Protein AF-A0A542ZPE5-F1 (afdb_monomer)

pLDDT: mean 78.66, std 12.39, range [52.03, 98.06]

Organism: NCBI:txid1753

Mean predicted aligned error: 10.78 Å

Foldseek 3Di:
DPPVVVVVVVVVVVVVVVVVVVVVVCLVVCPCCVVCVPVNVVVVQVVCVVVVNDDPDPVVVVVVD

Sequence (65 aa):
MGIGIGILVLLLALAASALVAGVVIMGMVGMGHEEHPRAAAWFTDAAQVLNGEGEPPARIAKLFN

Solvent-accessible surface area (backbone atoms only — not comparable to full-atom values): 3822 Å² total; per-residue (Å²): 122,68,66,67,54,52,52,51,51,50,52,51,52,50,52,51,49,51,52,54,52,49,54,53,50,35,55,74,73,48,60,60,41,86,82,38,52,70,61,49,51,52,52,51,52,50,49,28,38,75,72,68,55,60,81,62,57,74,73,60,49,63,75,80,109

Structure (mmCIF, N/CA/C/O backbone):
data_AF-A0A542ZPE5-F1
#
_entry.id   AF-A0A542ZPE5-F1
#
loop_
_atom_site.group_PDB
_atom_site.id
_atom_site.type_symbol
_atom_site.label_atom_id
_atom_site.label_alt_id
_atom_site.label_comp_id
_atom_site.label_asym_id
_atom_site.label_entity_id
_atom_site.label_seq_id
_atom_site.pdbx_PDB_ins_code
_atom_site.Cartn_x
_atom_site.Cartn_y
_atom_site.Cartn_z
_atom_site.occupancy
_atom_site.B_iso_or_equiv
_atom_site.auth_seq_id
_atom_site.auth_comp_id
_atom_site.auth_asym_id
_atom_site.auth_atom_id
_atom_site.pdbx_PDB_model_num
ATOM 1 N N . MET A 1 1 ? 22.169 -3.233 -25.563 1.00 61.97 1 MET A N 1
ATOM 2 C CA . MET A 1 1 ? 20.833 -2.654 -25.283 1.00 61.97 1 MET A CA 1
ATOM 3 C C . MET A 1 1 ? 20.064 -3.348 -24.150 1.00 61.97 1 MET A C 1
ATOM 5 O O . MET A 1 1 ? 19.268 -2.672 -23.523 1.00 61.97 1 MET A O 1
ATOM 9 N N . GLY A 1 2 ? 20.297 -4.630 -23.818 1.00 72.56 2 GLY A N 1
ATOM 10 C CA . GLY A 1 2 ? 19.502 -5.328 -22.783 1.00 72.56 2 GLY A CA 1
ATOM 11 C C . GLY A 1 2 ? 19.772 -4.936 -21.320 1.00 72.56 2 GLY A C 1
ATOM 12 O O . GLY A 1 2 ? 18.842 -4.878 -20.524 1.00 72.56 2 GLY A O 1
ATOM 13 N N . ILE A 1 3 ? 21.020 -4.611 -20.960 1.00 78.44 3 ILE A N 1
ATOM 14 C CA . ILE A 1 3 ? 21.405 -4.369 -19.553 1.00 78.44 3 ILE A CA 1
ATOM 15 C C . ILE A 1 3 ? 20.800 -3.063 -19.010 1.00 78.44 3 ILE A C 1
ATOM 17 O O . ILE A 1 3 ? 20.273 -3.042 -17.903 1.00 78.44 3 ILE A O 1
ATOM 21 N N . GLY A 1 4 ? 20.814 -1.983 -19.801 1.00 86.81 4 GLY A N 1
ATOM 22 C CA . GLY A 1 4 ? 20.275 -0.684 -19.373 1.00 86.81 4 GLY A CA 1
ATOM 23 C C . GLY A 1 4 ? 18.764 -0.706 -19.125 1.00 86.81 4 GLY A C 1
ATOM 24 O O . GLY A 1 4 ? 18.290 -0.109 -18.165 1.00 86.81 4 GLY A O 1
ATOM 25 N N . ILE A 1 5 ? 18.017 -1.456 -19.943 1.00 93.44 5 ILE A N 1
ATOM 26 C CA . ILE A 1 5 ? 16.569 -1.634 -19.766 1.00 93.44 5 ILE A CA 1
ATOM 27 C C . ILE A 1 5 ? 16.290 -2.456 -18.502 1.00 93.44 5 ILE A C 1
ATOM 29 O O . ILE A 1 5 ? 15.426 -2.082 -17.715 1.00 93.44 5 ILE A O 1
ATOM 33 N N . GLY A 1 6 ? 17.056 -3.527 -18.262 1.00 94.19 6 GLY A N 1
ATOM 34 C CA . GLY A 1 6 ? 16.919 -4.339 -17.048 1.00 94.19 6 GLY A CA 1
ATOM 35 C C . GLY A 1 6 ? 17.160 -3.541 -15.763 1.00 94.19 6 GLY A C 1
ATOM 36 O O . GLY A 1 6 ? 16.378 -3.642 -14.820 1.00 94.19 6 GLY A O 1
ATOM 37 N N . ILE A 1 7 ? 18.193 -2.692 -15.747 1.00 95.56 7 ILE A N 1
ATOM 38 C CA . ILE A 1 7 ? 18.486 -1.814 -14.604 1.00 95.56 7 ILE A CA 1
ATOM 39 C C . ILE A 1 7 ? 17.349 -0.811 -14.385 1.00 95.56 7 ILE A C 1
ATOM 41 O O . ILE A 1 7 ? 16.905 -0.633 -13.253 1.00 95.56 7 ILE A O 1
ATOM 45 N N . LEU A 1 8 ? 16.837 -0.190 -15.451 1.00 96.00 8 LEU A N 1
ATOM 46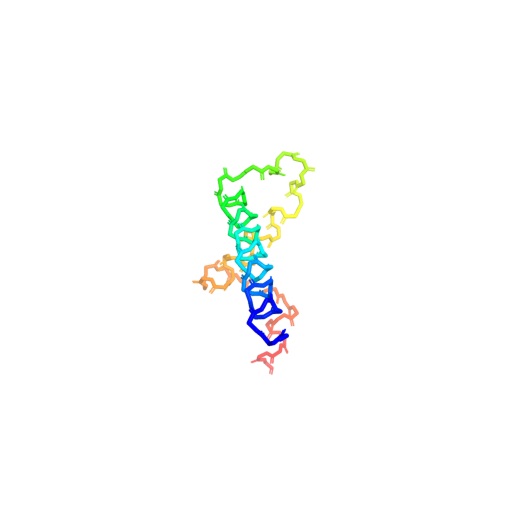 C CA . LEU A 1 8 ? 15.722 0.750 -15.344 1.00 96.00 8 LEU A CA 1
ATOM 47 C C . LEU A 1 8 ? 14.468 0.085 -14.756 1.00 96.00 8 LEU A C 1
ATOM 49 O O . LEU A 1 8 ? 13.851 0.639 -13.849 1.00 96.00 8 LEU A O 1
ATOM 53 N N . VAL A 1 9 ? 14.113 -1.113 -15.230 1.00 96.81 9 VAL A N 1
ATOM 54 C CA . VAL A 1 9 ? 12.956 -1.866 -14.718 1.00 96.81 9 VAL A CA 1
ATOM 55 C C . VAL A 1 9 ? 13.132 -2.211 -13.239 1.00 96.81 9 VAL A C 1
ATOM 57 O O . VAL A 1 9 ? 12.196 -2.032 -12.461 1.00 96.81 9 VAL A O 1
ATOM 60 N N . LEU A 1 10 ? 14.328 -2.644 -12.829 1.00 97.00 10 LEU A N 1
ATOM 61 C CA . LEU A 1 10 ? 14.628 -2.923 -11.424 1.00 97.00 10 LEU A CA 1
ATOM 62 C C . LEU A 1 10 ? 14.451 -1.675 -10.550 1.00 97.00 10 LEU A C 1
ATOM 64 O O . LEU A 1 10 ? 13.822 -1.747 -9.496 1.00 97.00 10 LEU A O 1
ATOM 68 N N . LEU A 1 11 ? 14.969 -0.526 -10.990 1.00 97.81 11 LEU A N 1
ATOM 69 C CA . LEU A 1 11 ? 14.840 0.730 -10.249 1.00 97.81 11 LEU A CA 1
ATOM 70 C C . LEU A 1 11 ? 13.377 1.166 -10.115 1.00 97.81 11 LEU A C 1
ATOM 72 O O . LEU A 1 11 ? 12.963 1.583 -9.035 1.00 97.81 11 LEU A O 1
ATOM 76 N N . LEU A 1 12 ? 12.581 1.020 -11.176 1.00 98.06 12 LEU A N 1
ATOM 77 C CA . LEU A 1 12 ? 11.147 1.315 -11.134 1.00 98.06 12 LEU A CA 1
ATOM 78 C C . LEU A 1 12 ? 10.399 0.380 -10.180 1.00 98.06 12 LEU A C 1
ATOM 80 O O . LEU A 1 12 ? 9.561 0.841 -9.406 1.00 98.06 12 LEU A O 1
ATOM 84 N N . ALA A 1 13 ? 10.725 -0.913 -10.188 1.00 97.56 13 ALA A N 1
ATOM 85 C CA . ALA A 1 13 ? 10.123 -1.877 -9.275 1.00 97.56 13 ALA A CA 1
ATOM 86 C C . ALA A 1 13 ? 10.473 -1.568 -7.809 1.00 97.56 13 ALA A C 1
ATOM 88 O O . ALA A 1 13 ? 9.600 -1.614 -6.941 1.00 97.56 13 ALA A O 1
ATOM 89 N N . LEU A 1 14 ? 11.728 -1.202 -7.531 1.00 98.06 14 LEU A N 1
ATOM 90 C CA . LEU A 1 14 ? 12.167 -0.797 -6.193 1.00 98.06 14 LEU A CA 1
ATOM 91 C C . LEU A 1 14 ? 11.470 0.486 -5.730 1.00 98.06 14 LEU A C 1
ATOM 93 O O . LEU A 1 14 ? 10.977 0.534 -4.605 1.00 98.06 14 LEU A O 1
ATOM 97 N N . ALA A 1 15 ? 11.370 1.493 -6.599 1.00 97.75 15 ALA A N 1
ATOM 98 C CA . ALA A 1 15 ? 10.661 2.733 -6.296 1.00 97.75 15 ALA A CA 1
ATOM 99 C C . ALA A 1 15 ? 9.174 2.481 -5.999 1.00 97.75 15 ALA A C 1
ATOM 101 O O . ALA A 1 15 ? 8.655 2.970 -4.997 1.00 97.75 15 ALA A O 1
ATOM 102 N N . ALA A 1 16 ? 8.500 1.666 -6.817 1.00 97.88 16 ALA A N 1
ATOM 103 C CA . ALA A 1 16 ? 7.109 1.282 -6.584 1.00 97.88 16 ALA A CA 1
ATOM 104 C C . ALA A 1 16 ? 6.941 0.536 -5.250 1.00 97.88 16 ALA A C 1
ATOM 106 O O . ALA A 1 16 ? 6.023 0.829 -4.486 1.00 97.88 16 ALA A O 1
ATOM 107 N N . SER A 1 17 ? 7.861 -0.377 -4.935 1.00 97.19 17 SER A N 1
ATOM 108 C CA . SER A 1 17 ? 7.840 -1.140 -3.682 1.00 97.19 17 SER A CA 1
ATOM 109 C C . SER A 1 17 ? 8.016 -0.233 -2.461 1.00 97.19 17 SER A C 1
ATOM 111 O O . SER A 1 17 ? 7.283 -0.364 -1.482 1.00 97.19 17 SER A O 1
ATOM 113 N N . 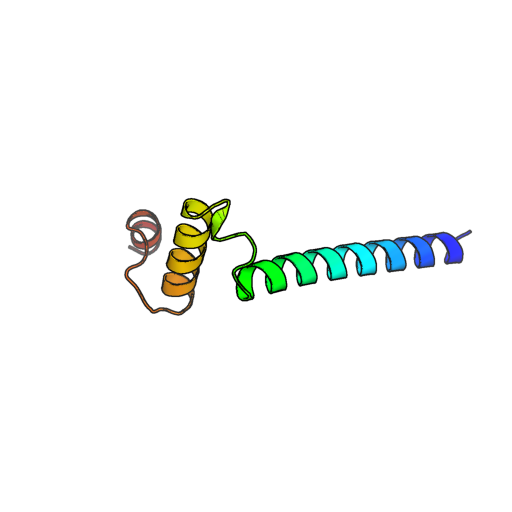ALA A 1 18 ? 8.943 0.726 -2.531 1.00 97.06 18 ALA A N 1
ATOM 114 C CA . ALA A 1 18 ? 9.168 1.706 -1.471 1.00 97.06 18 ALA A CA 1
ATOM 115 C C . ALA A 1 18 ? 7.947 2.615 -1.254 1.00 97.06 18 ALA A C 1
ATOM 117 O O . ALA A 1 18 ? 7.596 2.899 -0.109 1.00 97.06 18 ALA A O 1
ATOM 118 N N . LEU A 1 19 ? 7.265 3.025 -2.330 1.00 95.88 19 LEU A N 1
ATOM 119 C CA . LEU A 1 19 ? 6.027 3.806 -2.238 1.00 95.88 19 LEU A CA 1
ATOM 120 C C . LEU A 1 19 ? 4.914 3.023 -1.539 1.00 95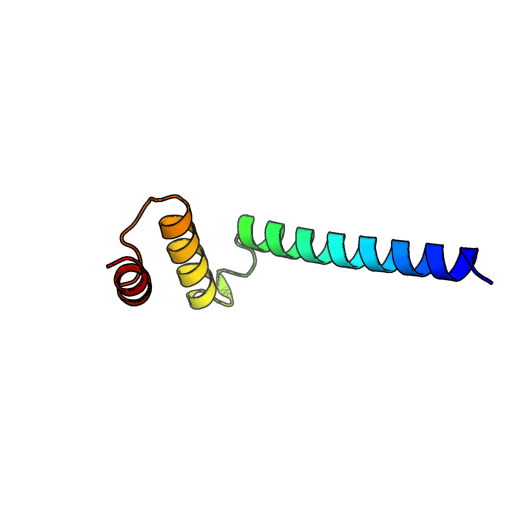.88 19 LEU A C 1
ATOM 122 O O . LEU A 1 19 ? 4.284 3.549 -0.624 1.00 95.88 19 LEU A O 1
ATOM 126 N N . VAL A 1 20 ? 4.701 1.760 -1.921 1.00 95.25 20 VAL A N 1
ATOM 127 C CA . VAL A 1 20 ? 3.694 0.900 -1.279 1.00 95.25 20 VAL A CA 1
ATOM 128 C C . VAL A 1 20 ? 4.014 0.712 0.204 1.00 95.25 20 VAL A C 1
ATOM 130 O O . VAL A 1 20 ? 3.136 0.901 1.044 1.00 95.25 20 VAL A O 1
ATOM 133 N N . ALA A 1 21 ? 5.271 0.411 0.543 1.00 92.25 21 ALA A N 1
ATOM 134 C CA . ALA A 1 21 ? 5.698 0.279 1.934 1.00 92.25 21 ALA A CA 1
ATOM 135 C C . ALA A 1 21 ? 5.471 1.577 2.729 1.00 92.25 21 ALA A C 1
ATOM 137 O O . ALA A 1 21 ? 4.956 1.529 3.845 1.00 92.25 21 ALA A O 1
ATOM 138 N N . GLY A 1 22 ? 5.789 2.734 2.140 1.00 90.38 22 GLY A N 1
ATOM 139 C CA . GLY A 1 22 ? 5.554 4.042 2.749 1.00 90.38 22 GLY A CA 1
ATOM 140 C C . GLY A 1 22 ? 4.079 4.294 3.061 1.00 90.38 22 GLY A C 1
ATOM 141 O O . GLY A 1 22 ? 3.758 4.690 4.178 1.00 90.38 22 GLY A O 1
ATOM 142 N N . VAL A 1 23 ? 3.177 4.001 2.119 1.00 85.81 23 VAL A N 1
ATOM 143 C CA . VAL A 1 23 ? 1.723 4.142 2.320 1.00 85.81 23 VAL A CA 1
ATOM 144 C C . VAL A 1 23 ? 1.224 3.231 3.443 1.00 85.81 23 VAL A C 1
ATOM 146 O O . VAL A 1 23 ? 0.458 3.673 4.297 1.00 85.81 23 VAL A O 1
ATOM 149 N N . VAL A 1 24 ? 1.683 1.977 3.483 1.00 86.12 24 VAL A N 1
ATOM 150 C CA . VAL A 1 24 ? 1.300 1.027 4.540 1.00 86.12 24 VAL A CA 1
ATOM 151 C C . VAL A 1 24 ? 1.770 1.518 5.909 1.00 86.12 24 VAL A C 1
ATOM 153 O O . VAL A 1 24 ? 0.975 1.558 6.846 1.00 86.12 24 VAL A O 1
ATOM 156 N N . ILE A 1 25 ? 3.030 1.951 6.023 1.00 85.44 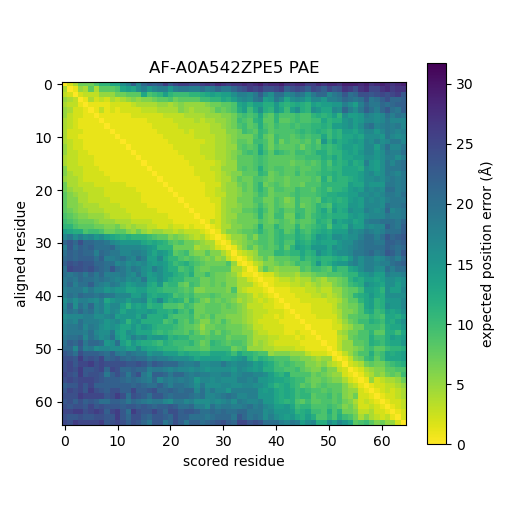25 ILE A N 1
ATOM 157 C CA . ILE A 1 25 ? 3.582 2.492 7.273 1.00 85.44 25 ILE A CA 1
ATOM 158 C C . ILE A 1 25 ? 2.815 3.748 7.700 1.00 85.44 25 ILE A C 1
ATOM 160 O O . ILE A 1 25 ? 2.468 3.881 8.871 1.00 85.44 25 ILE A O 1
ATOM 164 N N . MET A 1 26 ? 2.506 4.648 6.764 1.00 79.69 26 MET A N 1
ATOM 165 C CA . MET A 1 26 ? 1.727 5.859 7.034 1.00 79.69 26 MET A CA 1
ATOM 166 C C . MET A 1 26 ? 0.345 5.515 7.611 1.00 79.69 26 MET A C 1
ATOM 168 O O . MET A 1 26 ? -0.054 6.092 8.623 1.00 79.69 26 MET A O 1
ATOM 172 N N . GLY A 1 27 ? -0.323 4.505 7.043 1.00 74.50 27 GLY A N 1
ATOM 173 C CA . GLY A 1 27 ? -1.578 3.966 7.566 1.00 74.50 27 GLY A CA 1
ATOM 174 C C . GLY A 1 27 ? -1.441 3.346 8.961 1.00 74.50 27 GLY A C 1
ATOM 175 O O . GLY A 1 27 ? -2.267 3.622 9.827 1.00 74.50 27 GLY A O 1
ATOM 176 N N . MET A 1 28 ? -0.378 2.573 9.217 1.00 77.19 28 MET A N 1
ATOM 177 C CA . MET A 1 28 ? -0.112 1.966 10.533 1.00 77.19 28 MET A CA 1
ATOM 178 C C . MET A 1 28 ? 0.165 3.003 11.629 1.00 77.19 28 MET A C 1
ATOM 180 O O . MET A 1 28 ? -0.231 2.807 12.774 1.00 77.19 28 MET A O 1
ATOM 184 N N . VAL A 1 29 ? 0.841 4.103 11.289 1.00 79.25 29 VAL A N 1
ATOM 185 C CA . VAL A 1 29 ? 1.153 5.201 12.222 1.00 79.25 29 VAL A CA 1
ATOM 186 C C . VAL A 1 29 ? -0.066 6.111 12.456 1.00 79.25 29 VAL A C 1
ATOM 188 O O . VAL A 1 29 ? -0.057 6.934 13.367 1.00 79.25 29 VAL A O 1
ATOM 191 N N . GLY A 1 30 ? -1.135 5.961 11.667 1.00 68.69 30 GLY A N 1
ATOM 192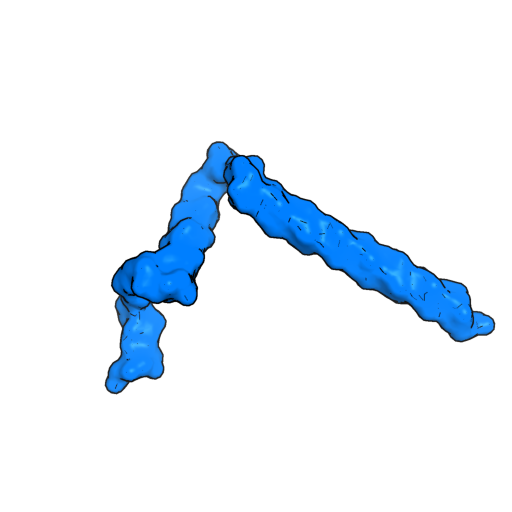 C CA . GLY A 1 30 ? -2.330 6.804 11.747 1.00 68.69 30 GLY A CA 1
ATOM 193 C C . GLY A 1 30 ? -2.174 8.167 11.066 1.00 68.69 30 GLY A C 1
ATOM 194 O O . GLY A 1 30 ? -3.023 9.043 11.235 1.00 68.69 30 GLY A O 1
ATOM 195 N N . MET A 1 31 ? -1.122 8.365 10.267 1.00 62.88 31 MET A N 1
ATOM 196 C CA . MET A 1 31 ? -0.982 9.569 9.446 1.00 62.88 31 MET A CA 1
ATOM 197 C C . MET A 1 31 ? -2.075 9.578 8.363 1.00 62.88 31 MET A C 1
ATOM 199 O O . MET A 1 31 ? -2.194 8.633 7.587 1.00 62.88 31 MET A O 1
ATOM 203 N N . GLY A 1 32 ? -2.89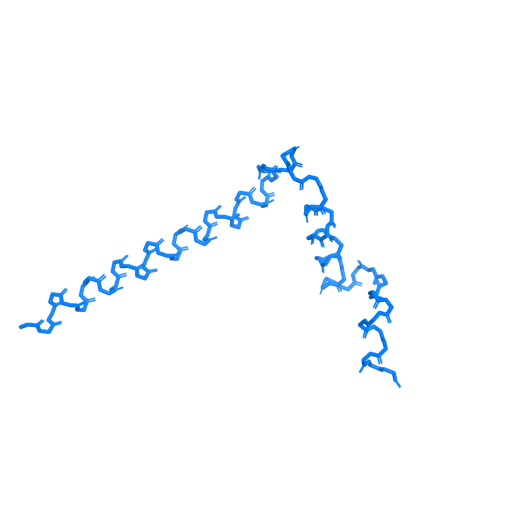0 10.639 8.330 1.00 60.62 32 GLY A N 1
ATOM 204 C CA . GLY A 1 32 ? -4.060 10.768 7.443 1.00 60.62 32 GLY A CA 1
ATOM 205 C C . GLY A 1 32 ? -5.394 10.318 8.062 1.00 60.62 32 GLY A C 1
ATOM 206 O O . GLY A 1 32 ? -6.446 10.490 7.443 1.00 60.62 32 GLY 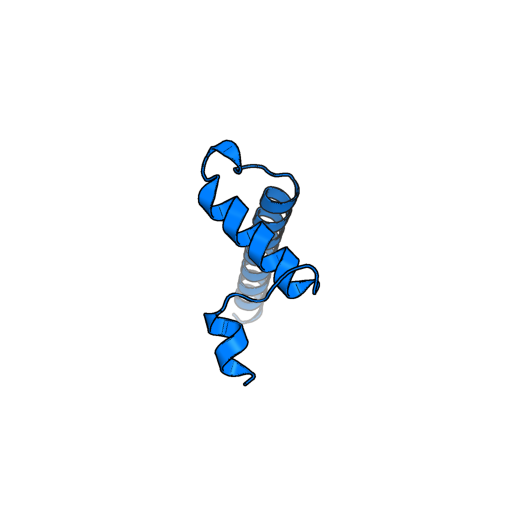A O 1
ATOM 207 N N . HIS A 1 33 ? -5.385 9.799 9.298 1.00 59.56 33 HIS A N 1
ATOM 208 C CA . HIS A 1 33 ? -6.610 9.443 10.029 1.00 59.56 33 HIS A CA 1
ATOM 209 C C . HIS A 1 33 ? -7.525 10.661 10.260 1.00 59.56 33 HIS A C 1
ATOM 211 O O . HIS A 1 33 ? -8.747 10.533 10.219 1.00 59.56 33 HIS A O 1
ATOM 217 N N . GLU A 1 34 ? -6.938 11.848 10.445 1.00 62.88 34 GLU A N 1
ATOM 218 C CA . GLU A 1 34 ? -7.674 13.109 10.615 1.00 62.88 34 GLU A CA 1
ATOM 219 C C . GLU A 1 34 ? -8.278 13.633 9.301 1.00 62.88 34 GLU A C 1
ATOM 221 O O . GLU A 1 34 ? -9.367 14.203 9.310 1.00 62.88 34 GLU A O 1
ATOM 226 N N . GLU A 1 35 ? -7.623 13.399 8.159 1.00 67.31 35 GLU A N 1
ATOM 227 C CA . GLU A 1 35 ? -8.103 13.857 6.847 1.00 67.31 35 GLU A CA 1
ATOM 228 C C . GLU A 1 35 ? -9.221 12.960 6.292 1.00 67.31 35 GLU A C 1
ATOM 230 O O . GLU A 1 35 ? -10.156 13.446 5.647 1.00 67.31 35 GLU A O 1
ATOM 235 N N . HIS A 1 36 ? -9.178 11.650 6.573 1.00 66.56 36 HIS A N 1
ATOM 236 C CA . HIS A 1 36 ? -10.150 10.677 6.059 1.00 66.56 36 HIS A CA 1
ATOM 237 C C . HIS A 1 36 ? -10.624 9.656 7.116 1.00 66.56 36 HIS A C 1
ATOM 239 O O . HIS A 1 36 ? -10.435 8.445 6.952 1.00 66.56 36 HIS A O 1
ATOM 245 N N . PRO A 1 37 ? -11.352 10.101 8.159 1.00 66.38 37 PRO A N 1
ATOM 246 C CA . PRO A 1 37 ? -11.763 9.246 9.280 1.00 66.38 37 PRO A CA 1
ATOM 247 C C . PRO A 1 37 ? -12.680 8.081 8.868 1.00 66.38 37 PRO A C 1
ATOM 249 O O . PRO A 1 37 ? -12.624 7.001 9.451 1.00 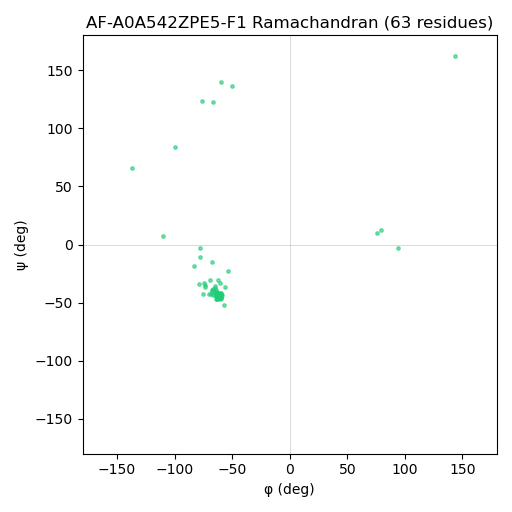66.38 37 PRO A O 1
ATOM 252 N N . ARG A 1 38 ? -13.502 8.251 7.819 1.00 72.19 38 ARG A N 1
ATOM 253 C CA . ARG A 1 38 ? -14.358 7.166 7.293 1.00 72.19 38 ARG A CA 1
ATOM 254 C C . ARG A 1 38 ? -13.561 6.031 6.660 1.00 72.19 38 ARG A C 1
ATOM 256 O O . ARG A 1 38 ? -13.927 4.875 6.835 1.00 72.19 38 ARG A O 1
ATOM 263 N N . ALA A 1 39 ? -12.502 6.359 5.922 1.00 67.75 39 ALA A N 1
ATOM 264 C CA . ALA A 1 39 ? -11.670 5.348 5.283 1.00 67.75 39 ALA A CA 1
ATOM 265 C C . ALA A 1 39 ? -10.931 4.534 6.349 1.00 67.75 39 ALA A C 1
ATOM 267 O O . ALA A 1 39 ? -10.934 3.308 6.297 1.00 67.75 39 ALA A O 1
ATOM 268 N N . ALA A 1 40 ? -10.388 5.210 7.363 1.00 68.44 40 ALA A N 1
ATOM 269 C CA . ALA A 1 40 ? -9.727 4.546 8.475 1.00 68.44 40 ALA A CA 1
ATOM 270 C C . ALA A 1 40 ? -10.667 3.604 9.245 1.00 68.44 40 ALA A C 1
ATOM 272 O O . ALA A 1 40 ? -10.277 2.480 9.545 1.00 68.44 40 ALA A O 1
ATOM 273 N N . ALA A 1 41 ? -11.919 4.010 9.493 1.00 71.06 41 ALA A N 1
ATOM 274 C CA . ALA A 1 41 ? -12.909 3.147 10.138 1.00 71.06 41 ALA A CA 1
ATOM 275 C C . ALA A 1 41 ? -13.175 1.856 9.341 1.00 71.06 41 ALA A C 1
ATOM 277 O O . ALA A 1 41 ? -13.234 0.780 9.930 1.00 71.06 41 ALA A O 1
ATOM 278 N N . TRP A 1 42 ? -13.275 1.939 8.009 1.00 75.12 42 TRP A N 1
ATOM 279 C CA . TRP A 1 42 ? -13.444 0.755 7.159 1.00 75.12 42 TRP A CA 1
ATOM 280 C C . TRP A 1 42 ? -12.223 -0.160 7.152 1.00 75.12 42 TRP A C 1
ATOM 282 O O . TRP A 1 42 ? -12.386 -1.376 7.148 1.00 75.12 42 TRP A O 1
ATOM 292 N N . PHE A 1 43 ? -11.010 0.396 7.162 1.00 72.94 43 PHE A N 1
ATOM 293 C CA . PHE A 1 43 ? -9.797 -0.419 7.242 1.00 72.94 43 PHE A CA 1
ATOM 294 C C . PHE A 1 43 ? -9.671 -1.125 8.591 1.00 72.94 43 PHE A C 1
ATOM 296 O O . PHE A 1 43 ? -9.301 -2.295 8.619 1.00 72.94 43 PHE A O 1
ATOM 303 N N . THR A 1 44 ? -10.025 -0.454 9.687 1.00 75.81 44 THR A N 1
ATOM 304 C CA . THR A 1 44 ? -10.052 -1.062 11.022 1.00 75.81 44 THR A CA 1
ATOM 305 C C . THR A 1 44 ? -11.086 -2.184 11.109 1.00 75.81 44 THR A C 1
ATOM 307 O O . THR A 1 44 ? -10.751 -3.265 11.583 1.00 75.81 44 THR A O 1
ATOM 310 N N . ASP A 1 45 ? -12.306 -1.959 10.615 1.00 74.38 45 ASP A N 1
ATOM 311 C CA . ASP A 1 45 ? -13.379 -2.965 10.582 1.00 74.38 45 ASP A CA 1
ATOM 312 C C . ASP A 1 45 ? -12.989 -4.177 9.718 1.00 74.38 45 ASP A C 1
ATOM 314 O O . ASP A 1 45 ? -13.094 -5.328 10.137 1.00 74.38 45 ASP A O 1
ATOM 318 N N . ALA A 1 46 ? -12.415 -3.932 8.537 1.00 77.06 46 ALA A N 1
ATOM 319 C CA . ALA A 1 46 ? -11.900 -4.997 7.682 1.00 77.06 46 ALA A CA 1
ATOM 320 C C . ALA A 1 46 ? -10.747 -5.772 8.343 1.00 77.06 46 ALA A C 1
ATOM 322 O O . ALA A 1 46 ? -10.704 -6.996 8.245 1.00 77.06 46 ALA A O 1
ATOM 323 N N . ALA A 1 47 ? -9.823 -5.087 9.022 1.00 76.50 47 ALA A N 1
ATOM 324 C CA . ALA A 1 47 ? -8.721 -5.727 9.738 1.00 76.50 47 ALA A CA 1
ATOM 325 C C . ALA A 1 47 ? -9.224 -6.593 10.902 1.00 76.50 47 ALA A C 1
ATOM 327 O O . ALA A 1 47 ? -8.740 -7.706 11.081 1.00 76.50 47 ALA A O 1
ATOM 328 N N . GLN A 1 48 ? -10.220 -6.111 11.645 1.00 76.81 48 GLN A N 1
ATOM 329 C CA . GLN A 1 48 ? -10.916 -6.852 12.697 1.00 76.81 48 GLN A CA 1
ATOM 330 C C . GLN A 1 48 ? -11.523 -8.153 12.149 1.00 76.81 48 GLN A C 1
ATOM 332 O O . GLN A 1 48 ? -11.170 -9.245 12.600 1.00 76.81 48 GLN A O 1
ATOM 337 N N . VAL A 1 49 ? -12.303 -8.063 11.069 1.00 79.25 49 VAL A N 1
ATOM 338 C CA . VAL A 1 49 ? -12.896 -9.232 10.396 1.00 79.25 49 VAL A CA 1
ATOM 339 C C . VAL A 1 49 ? -11.829 -10.209 9.883 1.00 79.25 49 VAL A C 1
ATOM 341 O O . VAL A 1 49 ? -11.972 -11.420 10.052 1.00 79.25 49 VAL A O 1
ATOM 344 N N . LEU A 1 50 ? -10.747 -9.712 9.274 1.00 76.44 50 LEU A N 1
ATOM 345 C CA . LEU A 1 50 ? -9.657 -10.549 8.751 1.00 76.44 50 LEU A CA 1
ATOM 346 C C . LEU A 1 50 ? -8.835 -11.227 9.855 1.00 76.44 50 LEU A C 1
ATOM 348 O O . LEU A 1 50 ? -8.343 -12.334 9.643 1.00 76.44 50 LEU A O 1
ATOM 352 N N . ASN A 1 51 ? -8.710 -10.599 11.024 1.00 79.38 51 ASN A N 1
ATOM 353 C CA . ASN A 1 51 ? -8.077 -11.193 12.203 1.00 79.38 51 ASN A CA 1
ATOM 354 C C . ASN A 1 51 ? -8.997 -12.188 12.936 1.00 79.38 51 ASN A C 1
ATOM 356 O O . ASN A 1 51 ? -8.566 -12.815 13.901 1.00 79.38 51 ASN A O 1
ATOM 360 N N . GLY A 1 52 ? -10.248 -12.357 12.487 1.00 75.25 52 GLY A N 1
ATOM 361 C CA . GLY A 1 52 ? -11.254 -13.181 13.162 1.00 75.25 52 GLY A CA 1
ATOM 362 C C . GLY A 1 52 ? -11.847 -12.524 14.412 1.00 75.25 52 GLY A C 1
ATOM 363 O O . GLY A 1 52 ? -12.571 -13.172 15.165 1.00 75.25 52 GLY A O 1
ATOM 364 N N . GLU A 1 53 ? -11.553 -11.244 14.634 1.00 68.81 53 GLU A N 1
ATOM 365 C CA . GLU A 1 53 ? -12.073 -10.435 15.729 1.00 68.81 53 GLU A CA 1
ATOM 366 C C . GLU A 1 53 ? -13.222 -9.570 15.201 1.00 68.81 53 GLU A C 1
ATOM 368 O O . GLU A 1 53 ? -13.017 -8.429 14.819 1.00 68.81 53 GLU A O 1
ATOM 373 N N . GLY A 1 54 ? -14.441 -10.105 15.137 1.00 67.50 54 GLY A N 1
ATOM 374 C CA . GLY A 1 54 ? -15.622 -9.342 14.715 1.00 67.50 54 GLY A CA 1
ATOM 375 C C . GLY A 1 54 ? -16.613 -10.156 13.891 1.00 67.50 54 GLY A C 1
ATOM 376 O O . GLY A 1 54 ? -16.292 -11.220 13.363 1.00 67.50 54 GLY A O 1
ATOM 377 N N . GLU A 1 55 ? -17.843 -9.656 13.784 1.00 68.19 55 GLU A N 1
ATOM 378 C CA . GLU A 1 55 ? -18.879 -10.275 12.957 1.00 68.19 55 GLU A CA 1
ATOM 379 C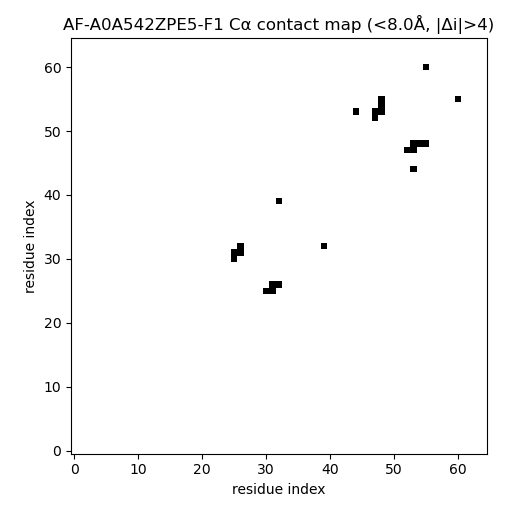 C . GLU A 1 55 ? -18.597 -9.948 11.477 1.00 68.19 55 GLU A C 1
ATOM 381 O O . GLU A 1 55 ? -18.509 -8.766 11.126 1.00 68.19 55 GLU A O 1
ATOM 386 N N . PRO A 1 56 ? -18.458 -10.937 10.573 1.00 66.06 56 PRO A N 1
ATOM 387 C CA . PRO A 1 56 ? -18.270 -10.645 9.160 1.00 66.06 56 PRO A CA 1
ATOM 388 C C . PRO A 1 56 ? -19.467 -9.838 8.629 1.00 66.06 56 PRO A C 1
ATOM 390 O O . PRO A 1 56 ? -20.617 -10.158 8.949 1.00 66.06 56 PRO A O 1
ATOM 393 N N . PRO A 1 57 ? -19.243 -8.822 7.770 1.00 69.50 57 PRO A N 1
ATOM 394 C CA . PRO A 1 57 ? -20.317 -8.030 7.193 1.00 69.50 57 PRO A CA 1
ATOM 395 C C . PRO A 1 57 ? -21.382 -8.947 6.599 1.00 69.50 57 PRO A C 1
ATOM 397 O O . PRO A 1 57 ? -21.050 -9.897 5.890 1.00 69.50 57 PRO A O 1
ATOM 400 N N . ALA A 1 58 ? -22.666 -8.652 6.824 1.00 69.81 58 ALA A N 1
ATOM 401 C CA . ALA A 1 58 ? -23.772 -9.540 6.441 1.00 69.81 58 ALA A CA 1
ATOM 402 C C . ALA A 1 58 ? -23.759 -9.972 4.956 1.00 69.81 58 ALA A C 1
ATOM 404 O O . ALA A 1 58 ? -24.335 -10.994 4.593 1.00 69.81 58 ALA A O 1
ATOM 405 N N . ARG A 1 59 ? -23.101 -9.203 4.075 1.00 70.62 59 ARG A N 1
ATOM 406 C CA . ARG A 1 59 ? -22.882 -9.574 2.666 1.00 70.62 59 ARG A CA 1
ATOM 407 C C . ARG A 1 59 ? -21.824 -10.667 2.477 1.00 70.62 59 ARG A C 1
ATOM 409 O O . ARG A 1 59 ? -21.997 -11.496 1.595 1.00 70.62 59 ARG A O 1
ATOM 416 N N . ILE A 1 60 ? -20.764 -10.665 3.283 1.00 69.25 60 ILE A N 1
ATOM 417 C CA . ILE A 1 60 ? -19.705 -11.683 3.280 1.00 69.25 60 ILE A CA 1
ATOM 418 C C . ILE A 1 60 ? -20.216 -12.962 3.946 1.00 69.25 60 ILE A C 1
ATOM 420 O O . ILE A 1 60 ? -20.037 -14.037 3.390 1.00 69.25 60 ILE A O 1
ATOM 424 N N . ALA A 1 61 ? -20.944 -12.857 5.063 1.00 68.81 61 ALA A N 1
ATOM 425 C CA . ALA A 1 61 ? -21.554 -14.018 5.718 1.00 68.81 61 ALA A CA 1
ATOM 426 C C . ALA A 1 61 ? -22.480 -14.817 4.771 1.00 68.81 61 ALA A C 1
ATOM 428 O O . ALA A 1 61 ? -22.471 -16.043 4.778 1.00 68.81 61 ALA A O 1
ATOM 429 N N . LYS A 1 62 ? -23.214 -14.127 3.884 1.00 72.81 62 LYS A N 1
ATOM 430 C CA . LYS A 1 62 ? -24.079 -14.743 2.857 1.00 72.81 62 LYS A CA 1
ATOM 431 C C . LYS A 1 62 ? -23.344 -15.512 1.754 1.00 72.81 62 LYS A C 1
ATOM 433 O O . LYS A 1 62 ? -23.997 -16.217 1.001 1.00 72.81 62 LYS A O 1
ATOM 438 N N . LEU A 1 63 ? -22.032 -15.342 1.605 1.00 71.75 63 LEU A N 1
ATOM 439 C CA . LEU A 1 63 ? -21.227 -16.087 0.628 1.00 71.75 63 LEU A CA 1
ATOM 440 C C . LEU A 1 63 ? -20.808 -17.468 1.150 1.00 71.75 63 LEU A C 1
ATOM 442 O O . LEU A 1 63 ? -20.431 -18.324 0.355 1.00 71.75 63 LEU A O 1
ATOM 446 N N . PHE A 1 64 ? -20.874 -17.674 2.468 1.00 68.62 64 PHE A N 1
ATOM 447 C CA . PHE A 1 64 ? -20.452 -18.901 3.148 1.00 68.62 64 PHE A CA 1
ATOM 448 C C . PHE A 1 64 ? -21.624 -19.717 3.723 1.00 68.62 64 PHE A C 1
ATOM 450 O O . PHE A 1 64 ? -21.383 -20.698 4.424 1.00 68.62 64 PHE A O 1
ATOM 457 N N . ASN A 1 65 ? -22.872 -19.327 3.436 1.00 52.03 65 ASN A N 1
ATOM 458 C CA . ASN A 1 65 ? -24.105 -19.982 3.885 1.00 52.03 65 ASN A CA 1
ATOM 459 C C . ASN A 1 65 ? -25.015 -20.286 2.696 1.00 52.03 65 ASN A C 1
ATOM 461 O O . ASN A 1 65 ? -25.666 -21.349 2.710 1.00 52.03 65 ASN A O 1
#

Secondary structure (DSSP, 8-state):
-HHHHHHHHHHHHHHHHHHHHHHHHHHHHTTTTTT-HHHHHHHHHHHHHHTT-SPPPHHHHTT--

Radius of gyration: 18.6 Å; Cα contacts (8 Å, |Δi|>4): 12; chains: 1; bounding box: 46×34×41 Å